Protein AF-A0A8B9UCA7-F1 (afdb_monomer_lite)

InterPro domains:
  IPR007964 MICOS complex subunit MIC19/MIC25 [PF05300] (29-129)
  IPR052632 MICOS complex subunit Mic19 [PTHR21588] (1-131)

Organism: NCBI:txid75864

Sequence (154 aa):
MGGGGSTRRVTFEADENENITVVKGVRLSDSVIDRMKEPSSPSGRQHRSSSAVNDEELKKRIAEELALERARRDSEAQKRRLKQEQAYVRDEFGKILDRERISSNEHLTRAILRERAATEEERQKAQRFTEHKEFWYWRDPLWQGLMQSRIPVF

Radius of gyration: 53.04 Å; chains: 1; bounding box: 88×48×138 Å

Structure (mmCIF, N/CA/C/O backbone):
data_AF-A0A8B9UCA7-F1
#
_entry.id   AF-A0A8B9UCA7-F1
#
loop_
_atom_site.group_PDB
_atom_site.id
_atom_site.type_symbol
_atom_site.label_atom_id
_atom_site.label_alt_id
_atom_site.label_comp_id
_atom_site.label_asym_id
_atom_site.label_entity_id
_atom_site.label_seq_id
_atom_site.pdbx_PDB_ins_code
_atom_site.Cartn_x
_atom_site.Cartn_y
_atom_site.Cartn_z
_atom_site.occupancy
_atom_site.B_iso_or_equiv
_atom_site.auth_seq_id
_atom_site.auth_comp_id
_atom_site.auth_asym_id
_atom_site.auth_atom_id
_atom_site.pdbx_PDB_model_num
ATOM 1 N N . MET A 1 1 ? 17.441 42.783 -61.878 1.00 57.28 1 MET A N 1
ATOM 2 C CA . MET A 1 1 ? 16.457 41.859 -62.487 1.00 57.28 1 MET A CA 1
ATOM 3 C C . MET A 1 1 ? 17.188 41.039 -63.537 1.00 57.28 1 MET A C 1
ATOM 5 O O . MET A 1 1 ? 17.908 41.637 -64.320 1.00 57.28 1 MET A O 1
ATOM 9 N N . GLY A 1 2 ? 17.078 39.708 -63.511 1.00 49.00 2 GLY A N 1
ATOM 10 C CA . GLY A 1 2 ? 17.753 38.839 -64.487 1.00 49.00 2 GLY A CA 1
ATOM 11 C C . GLY A 1 2 ? 17.873 37.381 -64.041 1.00 49.00 2 GLY A C 1
ATOM 12 O O . GLY A 1 2 ? 18.950 36.805 -64.114 1.00 49.00 2 GLY A O 1
ATOM 13 N N . GLY A 1 3 ? 16.796 36.798 -63.506 1.00 49.34 3 GLY A N 1
ATOM 14 C CA . GLY A 1 3 ? 16.747 35.378 -63.152 1.00 49.34 3 GLY A CA 1
ATOM 15 C C . GLY A 1 3 ? 16.464 34.527 -64.386 1.00 49.34 3 GLY A C 1
ATOM 16 O O . GLY A 1 3 ? 15.307 34.267 -64.699 1.00 49.34 3 GLY A O 1
ATOM 17 N N . GLY A 1 4 ? 17.511 34.111 -65.096 1.00 48.88 4 GLY A N 1
ATOM 18 C CA . GLY A 1 4 ? 17.415 33.108 -66.156 1.00 48.88 4 GLY A CA 1
ATOM 19 C C . GLY A 1 4 ? 17.345 31.706 -65.554 1.00 48.88 4 GLY A C 1
ATOM 20 O O . GLY A 1 4 ? 18.376 31.077 -65.328 1.00 48.88 4 GLY A O 1
ATOM 21 N N . GLY A 1 5 ? 16.140 31.219 -65.258 1.00 58.06 5 GLY A N 1
ATOM 22 C CA . GLY A 1 5 ? 15.926 29.836 -64.835 1.00 58.06 5 GLY A CA 1
ATOM 23 C C . GLY A 1 5 ? 16.173 28.877 -65.999 1.00 58.06 5 GLY A C 1
ATOM 24 O O . GLY A 1 5 ? 15.311 28.708 -66.856 1.00 58.06 5 GLY A O 1
ATOM 25 N N . SER A 1 6 ? 17.350 28.250 -66.051 1.00 56.78 6 SER A N 1
ATOM 26 C CA . SER A 1 6 ? 17.604 27.132 -66.964 1.00 56.78 6 SER A CA 1
ATOM 27 C C . SER A 1 6 ? 16.846 25.906 -66.454 1.00 56.78 6 SER A C 1
ATOM 29 O O . SER A 1 6 ? 17.341 25.168 -65.604 1.00 56.78 6 SER A O 1
ATOM 31 N N . THR A 1 7 ? 15.628 25.687 -66.950 1.00 57.19 7 THR A N 1
ATOM 32 C CA . THR A 1 7 ? 14.870 24.457 -66.689 1.00 57.19 7 THR A CA 1
ATOM 33 C C . THR A 1 7 ? 15.477 23.315 -67.503 1.00 57.19 7 THR A C 1
ATOM 35 O O . THR A 1 7 ? 14.957 22.914 -68.542 1.00 57.19 7 THR A O 1
ATOM 38 N N . ARG A 1 8 ? 16.629 22.800 -67.059 1.00 72.06 8 ARG A N 1
ATOM 39 C CA . ARG A 1 8 ? 17.170 21.535 -67.567 1.00 72.06 8 ARG A CA 1
ATOM 40 C C . ARG A 1 8 ? 16.358 20.399 -66.958 1.00 72.06 8 ARG A C 1
ATOM 42 O O . ARG A 1 8 ? 16.244 20.298 -65.740 1.00 72.06 8 ARG A O 1
ATOM 49 N N . ARG A 1 9 ? 15.770 19.561 -67.812 1.00 77.06 9 ARG A N 1
ATOM 50 C CA . ARG A 1 9 ? 15.071 18.345 -67.384 1.00 77.06 9 ARG A CA 1
ATOM 51 C C . ARG A 1 9 ? 16.129 17.305 -67.021 1.00 77.06 9 ARG A C 1
ATOM 53 O O . ARG A 1 9 ? 16.974 16.994 -67.853 1.00 77.06 9 ARG A O 1
ATOM 60 N N . VAL A 1 10 ? 16.092 16.809 -65.789 1.00 75.44 10 VAL A N 1
ATOM 61 C CA . VAL A 1 10 ? 16.973 15.746 -65.289 1.00 75.44 10 VAL A CA 1
ATOM 62 C C . VAL A 1 10 ? 16.074 14.617 -64.800 1.00 75.44 10 VAL A C 1
ATOM 64 O O . VAL A 1 10 ? 15.055 14.878 -64.161 1.00 75.44 10 VAL A O 1
ATOM 67 N N . THR A 1 11 ? 16.403 13.380 -65.154 1.00 79.38 11 THR A N 1
ATOM 68 C CA . THR A 1 11 ? 15.716 12.183 -64.662 1.00 79.38 11 THR A CA 1
ATOM 69 C C . THR A 1 11 ? 16.341 11.766 -63.336 1.00 79.38 11 THR A C 1
ATOM 71 O O . THR A 1 11 ? 17.562 11.650 -63.251 1.00 79.38 11 THR A O 1
ATOM 74 N N . PHE A 1 12 ? 15.518 11.571 -62.307 1.00 82.44 12 PHE A N 1
ATOM 75 C CA . PHE A 1 12 ? 15.948 11.050 -61.010 1.00 82.44 12 PHE A CA 1
ATOM 76 C C . PHE A 1 12 ? 15.688 9.544 -60.972 1.00 82.44 12 PHE A C 1
ATOM 78 O O . PHE A 1 12 ? 14.617 9.106 -61.389 1.00 82.44 12 PHE A O 1
ATOM 85 N N . GLU A 1 13 ? 16.646 8.773 -60.469 1.00 81.56 13 GLU A N 1
ATOM 86 C CA . GLU A 1 13 ? 16.409 7.385 -60.074 1.00 81.56 13 GLU A CA 1
ATOM 87 C C . GLU A 1 13 ? 15.975 7.375 -58.609 1.00 81.56 13 GLU A C 1
ATOM 89 O O . GLU A 1 13 ? 16.574 8.054 -57.772 1.00 81.56 13 GLU A O 1
ATOM 94 N N . ALA A 1 14 ? 14.887 6.664 -58.329 1.00 85.69 14 ALA A N 1
ATOM 95 C CA . ALA A 1 14 ? 14.399 6.464 -56.975 1.00 85.69 14 ALA A CA 1
ATOM 96 C C . ALA A 1 14 ? 15.087 5.241 -56.357 1.00 85.69 14 ALA A C 1
ATOM 98 O O . ALA A 1 14 ? 15.475 4.317 -57.076 1.00 85.69 14 ALA A O 1
ATOM 99 N N . ASP A 1 15 ? 15.255 5.246 -55.038 1.00 85.38 15 ASP A N 1
ATOM 100 C CA . ASP A 1 15 ? 15.794 4.090 -54.321 1.00 85.38 15 ASP A CA 1
ATOM 101 C C . ASP A 1 15 ? 14.779 2.929 -54.229 1.00 85.38 15 ASP A C 1
ATOM 103 O O . ASP A 1 15 ? 13.657 3.006 -54.730 1.00 85.38 15 ASP A O 1
ATOM 107 N N . GLU A 1 16 ? 15.169 1.828 -53.580 1.00 86.19 16 GLU A N 1
ATOM 108 C CA . GLU A 1 16 ? 14.331 0.631 -53.374 1.00 86.19 16 GLU A CA 1
ATOM 109 C C . GLU A 1 16 ? 13.033 0.914 -52.591 1.00 86.19 16 GLU A C 1
ATOM 111 O O . GLU A 1 16 ? 12.126 0.083 -52.552 1.00 86.19 16 GLU A O 1
ATOM 116 N N . ASN A 1 17 ? 12.934 2.086 -51.961 1.00 81.50 17 ASN A N 1
ATOM 117 C CA . ASN A 1 17 ? 11.766 2.557 -51.232 1.00 81.50 17 ASN A CA 1
ATOM 118 C C . ASN A 1 17 ? 11.041 3.695 -51.972 1.00 81.50 17 ASN A C 1
ATOM 120 O O . ASN A 1 17 ? 10.252 4.410 -51.356 1.00 81.50 17 ASN A O 1
ATOM 124 N N . GLU A 1 18 ? 11.311 3.855 -53.272 1.00 81.62 18 GLU A N 1
ATOM 125 C CA . GLU A 1 18 ? 10.760 4.883 -54.161 1.00 81.62 18 GLU A CA 1
ATOM 126 C C . GLU A 1 18 ? 11.021 6.331 -53.693 1.00 81.62 18 GLU A C 1
ATOM 128 O O . GLU A 1 18 ? 10.357 7.272 -54.138 1.00 81.62 18 GLU A O 1
ATOM 133 N N . ASN A 1 19 ? 12.018 6.555 -52.828 1.00 82.75 19 ASN A N 1
ATOM 134 C CA . ASN A 1 19 ? 12.349 7.892 -52.347 1.00 82.75 19 ASN A CA 1
ATOM 135 C C . ASN A 1 19 ? 13.358 8.581 -53.268 1.00 82.75 19 ASN A C 1
ATOM 137 O O . ASN A 1 19 ? 14.325 7.986 -53.746 1.00 82.75 19 ASN A O 1
ATOM 141 N N . ILE A 1 20 ? 13.163 9.887 -53.465 1.00 83.25 20 ILE A N 1
ATOM 142 C CA . ILE A 1 20 ? 14.104 10.758 -54.174 1.00 83.25 20 ILE A CA 1
ATOM 143 C C . ILE A 1 20 ? 14.602 11.812 -53.189 1.00 83.25 20 ILE A C 1
ATOM 145 O O . ILE A 1 20 ? 13.830 12.636 -52.694 1.00 83.25 20 ILE A O 1
ATOM 149 N N . THR A 1 21 ? 15.908 11.823 -52.921 1.00 79.31 21 THR A N 1
ATOM 150 C CA . THR A 1 21 ? 16.529 12.824 -52.049 1.00 79.31 21 THR A CA 1
ATOM 151 C C . THR A 1 21 ? 17.213 13.903 -52.885 1.00 79.31 21 THR A C 1
ATOM 153 O O . THR A 1 21 ? 18.152 13.651 -53.636 1.00 79.31 21 THR A O 1
ATOM 156 N N . VAL A 1 22 ? 16.733 15.145 -52.770 1.00 77.50 22 VAL A N 1
ATOM 157 C CA . VAL A 1 22 ? 17.333 16.307 -53.441 1.00 77.50 22 VAL A CA 1
ATOM 158 C C . VAL A 1 22 ? 17.934 17.223 -52.387 1.00 77.50 22 VAL A C 1
ATOM 160 O O . VAL A 1 22 ? 17.216 17.856 -51.611 1.00 77.50 22 VAL A O 1
ATOM 163 N N . VAL A 1 23 ? 19.264 17.319 -52.356 1.00 78.62 23 VAL A N 1
ATOM 164 C CA . VAL A 1 23 ? 19.956 18.183 -51.394 1.00 78.62 23 VAL A CA 1
ATOM 165 C C . VAL A 1 23 ? 19.995 19.617 -51.928 1.00 78.62 23 VAL A C 1
ATOM 167 O O . VAL A 1 23 ? 20.708 19.938 -52.881 1.00 78.62 23 VAL A O 1
ATOM 170 N N . LYS A 1 24 ? 19.208 20.506 -51.315 1.00 72.69 24 LYS A N 1
ATOM 171 C CA . LYS A 1 24 ? 19.112 21.916 -51.714 1.00 72.69 24 LYS A CA 1
ATOM 172 C C . LYS A 1 24 ? 20.408 22.661 -51.369 1.00 72.69 24 LYS A C 1
ATOM 174 O O . LYS A 1 24 ? 20.668 22.938 -50.205 1.00 72.69 24 LYS A O 1
ATOM 179 N N . GLY A 1 25 ? 21.184 23.041 -52.386 1.00 70.00 25 GLY A N 1
ATOM 180 C CA . GLY A 1 25 ? 22.288 24.002 -52.242 1.00 70.00 25 GLY A CA 1
ATOM 181 C C . GLY A 1 25 ? 23.700 23.423 -52.111 1.00 70.00 25 GLY A C 1
ATOM 182 O O . GLY A 1 25 ? 24.600 24.141 -51.681 1.00 70.00 25 GLY A O 1
ATOM 183 N N . VAL A 1 26 ? 23.935 22.169 -52.501 1.00 75.56 26 VAL A N 1
ATOM 184 C CA . VAL A 1 26 ? 25.295 21.603 -52.521 1.00 75.56 26 VAL A CA 1
ATOM 185 C C . VAL A 1 26 ? 26.069 22.145 -53.724 1.00 75.56 26 VAL A C 1
ATOM 187 O O . VAL A 1 26 ? 25.720 21.864 -54.870 1.00 75.56 26 VAL A O 1
ATOM 190 N N . ARG A 1 27 ? 27.134 22.915 -53.474 1.00 80.19 27 ARG A N 1
ATOM 191 C CA . ARG A 1 27 ? 28.143 23.235 -54.495 1.00 80.19 27 ARG A CA 1
ATOM 192 C C . ARG A 1 27 ? 29.206 22.148 -54.480 1.00 80.19 27 ARG A C 1
ATOM 194 O O . ARG A 1 27 ? 29.844 21.920 -53.457 1.00 80.19 27 ARG A O 1
ATOM 201 N N . LEU A 1 28 ? 29.397 21.498 -55.620 1.00 81.06 28 LEU A N 1
ATOM 202 C CA . LEU A 1 28 ? 30.551 20.635 -55.835 1.00 81.06 28 LEU A CA 1
ATOM 203 C C . LEU A 1 28 ? 31.805 21.508 -55.973 1.00 81.06 28 LEU A C 1
ATOM 205 O O . LEU A 1 28 ? 31.726 22.628 -56.481 1.00 81.06 28 LEU A O 1
ATOM 209 N N . SER A 1 29 ? 32.949 21.010 -55.504 1.00 83.19 29 SER A N 1
ATOM 210 C CA . SER A 1 29 ? 34.237 21.657 -55.758 1.00 83.19 29 SER A CA 1
ATOM 211 C C . SER A 1 29 ? 34.608 21.534 -57.236 1.00 83.19 29 SER A C 1
ATOM 213 O O . SER A 1 29 ? 34.240 20.548 -57.880 1.00 83.19 29 SER A O 1
ATOM 215 N N . ASP A 1 30 ? 35.393 22.478 -57.760 1.00 80.88 30 ASP A N 1
ATOM 216 C CA . ASP A 1 30 ? 35.849 22.459 -59.162 1.00 80.88 30 ASP A CA 1
ATOM 217 C C . ASP A 1 30 ? 36.545 21.129 -59.514 1.00 80.88 30 ASP A C 1
ATOM 219 O O . ASP A 1 30 ? 36.290 20.538 -60.557 1.00 80.88 30 ASP A O 1
ATOM 223 N N . SER A 1 31 ? 37.275 20.542 -58.557 1.00 79.94 31 SER A N 1
ATOM 224 C CA . SER A 1 31 ? 37.899 19.216 -58.689 1.00 79.94 31 SER A CA 1
ATOM 225 C C . SER A 1 31 ? 36.922 18.041 -58.847 1.00 79.94 31 SER A C 1
ATOM 227 O O . SER A 1 31 ? 37.282 16.998 -59.391 1.00 79.94 31 SER A O 1
ATOM 229 N N . VAL A 1 32 ? 35.701 18.135 -58.314 1.00 83.75 32 VAL A N 1
ATOM 230 C CA . VAL A 1 32 ? 34.648 17.126 -58.518 1.00 83.75 32 VAL A CA 1
ATOM 231 C C . VAL A 1 32 ? 33.961 17.370 -59.860 1.00 83.75 32 VAL A C 1
ATOM 233 O O . VAL A 1 32 ? 33.676 16.413 -60.572 1.00 83.75 32 VAL A O 1
ATOM 236 N N . ILE A 1 33 ? 33.759 18.637 -60.228 1.00 83.56 33 ILE A N 1
ATOM 237 C CA . ILE A 1 33 ? 33.145 19.033 -61.499 1.00 83.56 33 ILE A CA 1
ATOM 238 C C . ILE A 1 33 ? 34.010 18.589 -62.682 1.00 83.56 33 ILE A C 1
ATOM 240 O O . ILE A 1 33 ? 33.484 17.961 -63.598 1.00 83.56 33 ILE A O 1
ATOM 244 N N . ASP A 1 34 ? 35.322 18.825 -62.643 1.00 84.56 34 ASP A N 1
ATOM 245 C CA . ASP A 1 34 ? 36.242 18.421 -63.713 1.00 84.56 34 ASP A CA 1
ATOM 246 C C . ASP A 1 34 ? 36.262 16.896 -63.900 1.00 84.56 34 ASP A C 1
ATOM 248 O O . ASP A 1 34 ? 36.176 16.406 -65.025 1.00 84.56 34 ASP A O 1
ATOM 252 N N . ARG A 1 35 ? 36.242 16.132 -62.796 1.00 83.06 35 ARG A N 1
ATOM 253 C CA . ARG A 1 35 ? 36.133 14.659 -62.821 1.00 83.06 35 ARG A CA 1
ATOM 254 C C . ARG A 1 35 ? 34.804 14.151 -63.379 1.00 83.06 35 ARG A C 1
ATOM 256 O O . ARG A 1 35 ? 34.766 13.087 -63.983 1.00 83.06 35 ARG A O 1
ATOM 263 N N . MET A 1 36 ? 33.709 14.874 -63.154 1.00 78.00 36 MET A N 1
ATOM 264 C CA . MET A 1 36 ? 32.408 14.535 -63.742 1.00 78.00 36 MET A CA 1
ATOM 265 C C . MET A 1 36 ? 32.315 14.948 -65.215 1.00 78.00 36 MET A C 1
ATOM 267 O O . MET A 1 36 ? 31.528 14.374 -65.965 1.00 78.00 36 MET A O 1
ATOM 271 N N . LYS A 1 37 ? 33.092 15.955 -65.625 1.00 80.12 37 LYS A N 1
ATOM 272 C CA . LYS A 1 37 ? 33.095 16.514 -66.978 1.00 80.12 37 LYS A CA 1
ATOM 273 C C . LYS A 1 37 ? 34.000 15.736 -67.936 1.00 80.12 37 LYS A C 1
ATOM 275 O O . LYS A 1 37 ? 33.698 15.683 -69.126 1.00 80.12 37 LYS A O 1
ATOM 280 N N . GLU A 1 38 ? 35.056 15.105 -67.433 1.00 70.50 38 GLU A N 1
ATOM 281 C CA . GLU A 1 38 ? 35.939 14.226 -68.199 1.00 70.50 38 GLU A CA 1
ATOM 282 C C . GLU A 1 38 ? 36.066 12.876 -67.479 1.00 70.50 38 GLU A C 1
ATOM 284 O O . GLU A 1 38 ? 36.662 12.835 -66.399 1.00 70.50 38 GLU A O 1
ATOM 289 N N . PRO A 1 39 ? 35.552 11.758 -68.037 1.00 58.50 39 PRO A N 1
ATOM 290 C CA . PRO A 1 39 ? 35.748 10.433 -67.456 1.00 58.50 39 PRO A CA 1
ATOM 291 C C . PRO A 1 39 ? 37.210 10.011 -67.655 1.00 58.50 39 PRO A C 1
ATOM 293 O O . PRO A 1 39 ? 37.552 9.242 -68.551 1.00 58.50 39 PRO A O 1
ATOM 296 N N . SER A 1 40 ? 38.100 10.564 -66.837 1.00 53.97 40 SER A N 1
ATOM 297 C CA . SER A 1 40 ? 39.511 10.210 -66.813 1.00 53.97 40 SER A CA 1
ATOM 298 C C . SER A 1 40 ? 39.716 9.041 -65.846 1.00 53.97 40 SER A C 1
ATOM 300 O O . SER A 1 40 ? 39.351 9.078 -64.673 1.00 53.97 40 SER A O 1
ATOM 302 N N . SER A 1 41 ? 40.245 7.960 -66.418 1.00 52.44 41 SER A N 1
ATOM 303 C CA . SER A 1 41 ? 40.519 6.643 -65.834 1.00 52.44 41 SER A CA 1
ATOM 304 C C . SER A 1 41 ? 41.095 6.659 -64.404 1.00 52.44 41 SER A C 1
ATOM 306 O O . SER A 1 41 ? 41.830 7.579 -64.040 1.00 52.44 41 SER A O 1
ATOM 308 N N . PRO A 1 42 ? 40.827 5.615 -63.590 1.00 52.00 42 PRO A N 1
ATOM 309 C CA . PRO A 1 42 ? 41.135 5.606 -62.165 1.00 52.00 42 PRO A CA 1
ATOM 310 C C . PRO A 1 42 ? 42.645 5.487 -61.941 1.00 52.00 42 PRO A C 1
ATOM 312 O O . PRO A 1 42 ? 43.211 4.394 -61.961 1.00 52.00 42 PRO A O 1
ATOM 315 N N . SER A 1 43 ? 43.310 6.615 -61.706 1.00 46.66 43 SER A N 1
ATOM 316 C CA . SER A 1 43 ? 44.687 6.617 -61.223 1.00 46.66 43 SER A CA 1
ATOM 317 C C . SER A 1 43 ? 44.708 6.446 -59.705 1.00 46.66 43 SER A C 1
ATOM 319 O O . SER A 1 43 ? 44.038 7.172 -58.973 1.00 46.66 43 SER A O 1
ATOM 321 N N . GLY A 1 44 ? 45.521 5.499 -59.237 1.00 43.09 44 GLY A N 1
ATOM 322 C CA . GLY A 1 44 ? 46.115 5.585 -57.904 1.00 43.09 44 GLY A CA 1
ATOM 323 C C . GLY A 1 44 ? 45.365 4.884 -56.779 1.00 43.09 44 GLY A C 1
ATOM 324 O O . GLY A 1 44 ? 44.952 5.494 -55.799 1.00 43.09 44 GLY A O 1
ATOM 325 N N . ARG A 1 45 ? 45.283 3.556 -56.861 1.00 51.56 45 ARG A N 1
ATOM 326 C CA . ARG A 1 45 ? 45.027 2.672 -55.719 1.00 51.56 45 ARG A CA 1
ATOM 327 C C . ARG A 1 45 ? 46.194 2.767 -54.723 1.00 51.56 45 ARG A C 1
ATOM 329 O O . ARG A 1 45 ? 47.113 1.962 -54.801 1.00 51.56 45 ARG A O 1
ATOM 336 N N . GLN A 1 46 ? 46.162 3.707 -53.780 1.00 51.44 46 GLN A N 1
ATOM 337 C CA . GLN A 1 46 ? 47.084 3.731 -52.633 1.00 5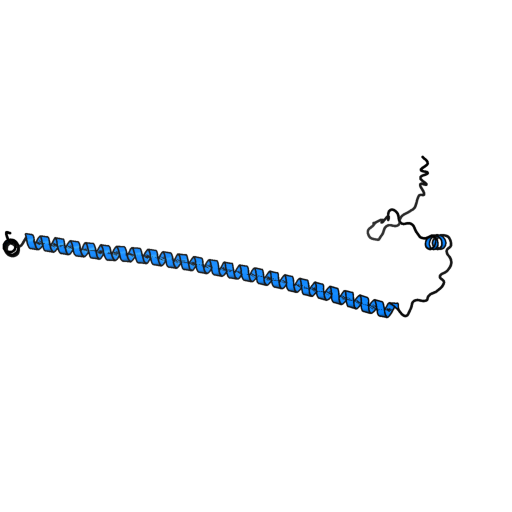1.44 46 GLN A CA 1
ATOM 338 C C . GLN A 1 46 ? 46.377 4.182 -51.348 1.00 51.44 46 GLN A C 1
ATOM 340 O O . GLN A 1 46 ? 46.571 5.283 -50.855 1.00 51.44 46 GLN A O 1
ATOM 345 N N . HIS A 1 47 ? 45.556 3.297 -50.782 1.00 45.31 47 HIS A N 1
ATOM 346 C CA . HIS A 1 47 ? 45.243 3.323 -49.350 1.00 45.31 47 HIS A CA 1
ATOM 347 C C . HIS A 1 47 ? 44.817 1.915 -48.914 1.00 45.31 47 HIS A C 1
ATOM 349 O O . HIS A 1 47 ? 43.640 1.593 -48.790 1.00 45.31 47 HIS A O 1
ATOM 355 N N . ARG A 1 48 ? 45.786 1.006 -48.798 1.00 50.75 48 ARG A N 1
ATOM 356 C CA . ARG A 1 48 ? 45.568 -0.357 -48.291 1.00 50.75 48 ARG A CA 1
ATOM 357 C C . ARG A 1 48 ? 46.669 -0.708 -47.300 1.00 50.75 48 ARG A C 1
ATOM 359 O O . ARG A 1 48 ? 47.520 -1.532 -47.600 1.00 50.75 48 ARG A O 1
ATOM 366 N N . SER A 1 49 ? 46.667 -0.044 -46.147 1.00 52.62 49 SER A N 1
ATOM 367 C CA . SER A 1 49 ? 47.389 -0.526 -44.954 1.00 52.62 49 SER A CA 1
ATOM 368 C C . SER A 1 49 ? 47.058 0.241 -43.668 1.00 52.62 49 SER A C 1
ATOM 370 O O . SER A 1 49 ? 47.213 -0.327 -42.596 1.00 52.62 49 SER A O 1
ATOM 372 N N . SER A 1 50 ? 46.539 1.473 -43.734 1.00 51.56 50 SER A N 1
ATOM 373 C CA . SER A 1 50 ? 46.173 2.270 -42.545 1.00 51.56 50 SER A CA 1
ATOM 374 C C . SER A 1 50 ? 44.680 2.252 -42.180 1.00 51.56 50 SER A C 1
ATOM 376 O O . SER A 1 50 ? 44.326 2.636 -41.071 1.00 51.56 50 SER A O 1
ATOM 378 N N . SER A 1 51 ? 43.792 1.784 -43.067 1.00 56.34 51 SER A N 1
ATOM 379 C CA . SER A 1 51 ? 42.346 1.714 -42.792 1.00 56.34 51 SER A CA 1
ATOM 380 C C . SER A 1 51 ? 41.951 0.503 -41.946 1.00 56.34 51 SER A C 1
ATOM 382 O O . SER A 1 51 ? 41.086 0.625 -41.096 1.00 56.34 51 SER A O 1
ATOM 384 N N . ALA A 1 52 ? 42.620 -0.643 -42.109 1.00 54.47 52 ALA A N 1
ATOM 385 C CA . ALA A 1 52 ? 42.232 -1.880 -41.426 1.00 54.47 52 ALA A CA 1
ATOM 386 C C . ALA A 1 52 ? 42.415 -1.813 -39.898 1.00 54.47 52 ALA A C 1
ATOM 388 O O . ALA A 1 52 ? 41.597 -2.347 -39.157 1.00 54.47 52 ALA A O 1
ATOM 389 N N . VAL A 1 53 ? 43.461 -1.125 -39.421 1.00 56.94 53 VAL A N 1
ATOM 390 C CA . VAL A 1 53 ? 43.684 -0.907 -37.979 1.00 56.94 53 VAL A CA 1
ATOM 391 C C . VAL A 1 53 ? 42.627 0.048 -37.406 1.00 56.94 53 VAL A C 1
ATOM 393 O O . VAL A 1 53 ? 42.148 -0.151 -36.295 1.00 56.94 53 VAL A O 1
ATOM 396 N N . ASN A 1 54 ? 42.208 1.037 -38.201 1.00 68.94 54 ASN A N 1
ATOM 397 C CA . ASN A 1 54 ? 41.182 2.010 -37.836 1.00 68.94 54 ASN A CA 1
ATOM 398 C C . ASN A 1 54 ? 39.767 1.397 -37.847 1.00 68.94 54 ASN A C 1
ATOM 400 O O . ASN A 1 54 ? 38.960 1.705 -36.979 1.00 68.94 54 ASN A O 1
ATOM 404 N N . ASP A 1 55 ? 39.480 0.487 -38.783 1.00 77.00 55 ASP A N 1
ATOM 405 C CA . ASP A 1 55 ? 38.188 -0.198 -38.905 1.00 77.00 55 ASP A CA 1
ATOM 406 C C . ASP A 1 55 ? 37.927 -1.151 -37.727 1.00 77.00 55 ASP A C 1
ATOM 408 O O . ASP A 1 55 ? 36.805 -1.224 -37.227 1.00 77.00 55 ASP A O 1
ATOM 412 N N . GLU A 1 56 ? 38.950 -1.864 -37.247 1.00 83.12 56 GLU A N 1
ATOM 413 C CA . GLU A 1 56 ? 38.825 -2.737 -36.072 1.00 83.12 56 GLU A CA 1
ATOM 414 C C . GLU A 1 56 ? 38.658 -1.939 -34.771 1.00 83.12 56 GLU A C 1
ATOM 416 O O . GLU A 1 56 ? 37.848 -2.311 -33.918 1.00 83.12 56 GLU A O 1
ATOM 421 N N . GLU A 1 57 ? 39.343 -0.800 -34.626 1.00 85.75 57 GLU A N 1
ATOM 422 C CA . GLU A 1 57 ? 39.120 0.101 -33.491 1.00 85.75 57 GLU A CA 1
ATOM 423 C C . GLU A 1 57 ? 37.713 0.724 -33.534 1.00 85.75 57 GLU A C 1
ATOM 425 O O . GLU A 1 57 ? 37.040 0.794 -32.503 1.00 85.75 57 GLU A O 1
ATOM 430 N N . LEU A 1 58 ? 37.215 1.091 -34.723 1.00 89.44 58 LEU A N 1
ATOM 431 C CA . LEU A 1 58 ? 35.852 1.596 -34.910 1.00 89.44 58 LEU A CA 1
ATOM 432 C C . LEU A 1 58 ? 34.801 0.543 -34.537 1.00 89.44 58 LEU A C 1
ATOM 434 O O . LEU A 1 58 ? 33.873 0.834 -33.785 1.00 89.44 58 LEU A O 1
ATOM 438 N N . LYS A 1 59 ? 34.961 -0.700 -35.013 1.00 90.62 59 LYS A N 1
ATOM 439 C CA . LYS A 1 59 ? 34.075 -1.821 -34.659 1.00 90.62 59 LYS A CA 1
ATOM 440 C C . LYS A 1 59 ? 34.091 -2.098 -33.164 1.00 90.62 59 LYS A C 1
ATOM 442 O O . LYS A 1 59 ? 33.037 -2.355 -32.588 1.00 90.62 59 LYS A O 1
ATOM 447 N N . LYS A 1 60 ? 35.264 -2.025 -32.529 1.00 91.81 60 LYS A N 1
ATOM 448 C CA . LYS A 1 60 ? 35.396 -2.208 -31.083 1.00 91.81 60 LYS A CA 1
ATOM 449 C C . LYS A 1 60 ? 34.665 -1.109 -30.311 1.00 91.81 60 LYS A C 1
ATOM 451 O O . LYS A 1 60 ? 33.926 -1.443 -29.393 1.00 91.81 60 LYS A O 1
ATOM 456 N N . ARG A 1 61 ? 34.786 0.161 -30.719 1.00 90.75 61 ARG A N 1
ATOM 457 C CA . ARG A 1 61 ? 34.031 1.280 -30.121 1.00 90.75 61 ARG A CA 1
ATOM 458 C C . ARG A 1 61 ? 32.525 1.122 -30.301 1.00 90.75 61 ARG A C 1
ATOM 460 O O . ARG A 1 61 ? 31.788 1.309 -29.345 1.00 90.75 61 ARG A O 1
ATOM 467 N N . ILE A 1 62 ? 32.073 0.705 -31.485 1.00 92.88 62 ILE A N 1
ATOM 468 C CA . ILE A 1 62 ? 30.652 0.426 -31.740 1.00 92.88 62 ILE A CA 1
ATOM 469 C C . ILE A 1 62 ? 30.162 -0.723 -30.848 1.00 92.88 62 ILE A C 1
ATOM 471 O O . ILE A 1 62 ? 29.095 -0.627 -30.249 1.00 92.88 62 ILE A O 1
ATOM 475 N N . ALA A 1 63 ? 30.932 -1.807 -30.731 1.00 93.50 63 ALA A N 1
ATOM 476 C CA . ALA A 1 63 ? 30.582 -2.939 -29.876 1.00 93.50 63 ALA A CA 1
ATOM 477 C C . ALA A 1 63 ? 30.550 -2.557 -28.387 1.00 93.50 63 ALA A C 1
ATOM 479 O O . ALA A 1 63 ? 29.661 -3.001 -27.661 1.00 93.50 63 ALA A O 1
ATOM 480 N N . GLU A 1 64 ? 31.490 -1.724 -27.942 1.00 93.12 64 GLU A N 1
ATOM 481 C CA . GLU A 1 64 ? 31.568 -1.202 -26.578 1.00 93.12 64 GLU A CA 1
ATOM 482 C C . GLU A 1 64 ? 30.404 -0.254 -26.264 1.00 93.12 64 GLU A C 1
ATOM 484 O O . GLU A 1 64 ? 29.725 -0.437 -25.256 1.00 93.12 64 GLU A O 1
ATOM 489 N N . GLU A 1 65 ? 30.097 0.690 -27.154 1.00 92.75 65 GLU A N 1
ATOM 490 C CA . GLU A 1 65 ? 28.958 1.604 -27.019 1.00 92.75 65 GLU A CA 1
ATOM 491 C C . GLU A 1 65 ? 27.628 0.838 -26.987 1.00 92.75 65 GLU A C 1
ATOM 493 O O . GLU A 1 65 ? 26.762 1.100 -26.151 1.00 92.75 65 GLU A O 1
ATOM 498 N N . LEU A 1 66 ? 27.494 -0.200 -27.815 1.00 95.62 66 LEU A N 1
ATOM 499 C CA . LEU A 1 66 ? 26.316 -1.062 -27.833 1.00 95.62 66 LEU A CA 1
ATOM 500 C C . LEU A 1 66 ? 26.210 -1.945 -26.575 1.00 95.62 66 LEU A C 1
ATOM 502 O O . LEU A 1 66 ? 25.103 -2.248 -26.122 1.00 95.62 66 LEU A O 1
ATOM 506 N N . ALA A 1 67 ? 27.339 -2.350 -25.986 1.00 94.50 67 ALA A N 1
ATOM 507 C CA . ALA A 1 67 ? 27.373 -3.065 -24.711 1.00 94.50 67 ALA A CA 1
ATOM 508 C C . ALA A 1 67 ? 26.999 -2.152 -23.532 1.00 94.50 67 ALA A C 1
ATOM 510 O O . ALA A 1 67 ? 26.205 -2.555 -22.681 1.00 94.50 67 ALA A O 1
ATOM 511 N N . LEU A 1 68 ? 27.505 -0.916 -23.513 1.00 95.31 68 LEU A N 1
ATOM 512 C CA . LEU A 1 68 ? 27.138 0.115 -22.539 1.00 95.31 68 LEU A CA 1
ATOM 513 C C . LEU A 1 68 ? 25.645 0.446 -22.604 1.00 95.31 68 LEU A C 1
ATOM 515 O O . LEU A 1 68 ? 24.983 0.494 -21.567 1.00 95.31 68 LEU A O 1
ATOM 519 N N . GLU A 1 69 ? 25.090 0.599 -23.805 1.00 94.38 69 GLU A N 1
ATOM 520 C CA . GLU A 1 69 ? 23.666 0.889 -23.979 1.00 94.38 69 GLU A CA 1
ATOM 521 C C . GLU A 1 69 ? 22.782 -0.282 -23.508 1.00 94.38 69 GLU A C 1
ATOM 523 O O . GLU A 1 69 ? 21.748 -0.073 -22.868 1.00 94.38 69 GLU A O 1
ATOM 528 N N . ARG A 1 70 ? 23.211 -1.534 -23.732 1.00 94.56 70 ARG A N 1
ATOM 529 C CA . ARG A 1 70 ? 22.542 -2.725 -23.173 1.00 94.56 70 ARG A CA 1
ATOM 530 C C . ARG A 1 70 ? 22.608 -2.754 -21.648 1.00 94.56 70 ARG A C 1
ATOM 532 O O . ARG A 1 70 ? 21.569 -2.884 -21.007 1.00 94.56 70 ARG A O 1
ATOM 539 N N . ALA A 1 71 ? 23.792 -2.550 -21.071 1.00 95.88 71 ALA A N 1
ATOM 540 C CA . ALA A 1 71 ? 23.976 -2.514 -19.622 1.00 95.88 71 ALA A CA 1
ATOM 541 C C . ALA A 1 71 ? 23.116 -1.420 -18.968 1.00 95.88 71 ALA A C 1
ATOM 543 O O . ALA A 1 71 ? 22.495 -1.642 -17.925 1.00 95.88 71 ALA A O 1
ATOM 544 N N . ARG A 1 72 ? 23.008 -0.250 -19.612 1.00 96.00 72 ARG A N 1
ATOM 545 C CA . ARG A 1 72 ? 22.125 0.827 -19.166 1.00 96.00 72 ARG A CA 1
ATOM 546 C C . ARG A 1 72 ? 20.663 0.390 -19.183 1.00 96.00 72 ARG A C 1
ATOM 548 O O . ARG A 1 72 ? 19.990 0.548 -18.163 1.00 96.00 72 ARG A O 1
ATOM 555 N N . ARG A 1 73 ? 20.172 -0.192 -20.283 1.00 95.94 73 ARG A N 1
ATOM 556 C CA . ARG A 1 73 ? 18.782 -0.674 -20.362 1.00 95.94 73 ARG A CA 1
ATOM 557 C C . ARG A 1 73 ? 18.467 -1.738 -19.318 1.00 95.94 73 ARG A C 1
ATOM 559 O O . ARG A 1 73 ? 17.407 -1.662 -18.698 1.00 95.94 73 ARG A O 1
ATOM 566 N N . ASP A 1 74 ? 19.381 -2.669 -19.079 1.00 96.19 74 ASP A N 1
ATOM 567 C CA . ASP A 1 74 ? 19.205 -3.709 -18.064 1.00 96.19 74 ASP A CA 1
ATOM 568 C C . ASP A 1 74 ? 19.169 -3.106 -16.654 1.00 96.19 74 ASP A C 1
ATOM 570 O O . ASP A 1 74 ? 18.286 -3.437 -15.859 1.00 96.19 74 ASP A O 1
ATOM 574 N N . SER A 1 75 ? 20.043 -2.135 -16.365 1.00 96.31 75 SER A N 1
ATOM 575 C CA . SER A 1 75 ? 20.039 -1.416 -15.085 1.00 96.31 75 SER A CA 1
ATOM 576 C C . SER A 1 75 ? 18.742 -0.626 -14.859 1.00 96.31 75 SER A C 1
ATOM 578 O O . SER A 1 75 ? 18.170 -0.646 -13.765 1.00 96.31 75 SER A O 1
ATOM 580 N N . GLU A 1 76 ? 18.221 0.030 -15.901 1.00 96.62 76 GLU A N 1
ATOM 581 C CA . GLU A 1 76 ? 16.962 0.768 -15.842 1.00 96.62 76 GLU A CA 1
ATOM 582 C C . GLU A 1 76 ? 15.773 -0.186 -15.665 1.00 96.62 76 GLU A C 1
ATOM 584 O O . GLU A 1 76 ? 14.876 0.092 -14.864 1.00 96.62 76 GLU A O 1
ATOM 589 N N . ALA A 1 77 ? 15.773 -1.332 -16.352 1.00 97.19 77 ALA A N 1
ATOM 590 C CA . ALA A 1 77 ? 14.758 -2.368 -16.195 1.00 97.19 77 ALA A CA 1
ATOM 591 C C . ALA A 1 77 ? 14.769 -2.956 -14.778 1.00 97.19 77 ALA A C 1
ATOM 593 O O . ALA A 1 77 ? 13.712 -3.083 -14.155 1.00 97.19 77 ALA A O 1
ATOM 594 N N . GLN A 1 78 ? 15.949 -3.247 -14.230 1.00 97.00 78 GLN A N 1
ATOM 595 C CA . GLN A 1 78 ? 16.103 -3.727 -12.860 1.00 97.00 78 GLN A CA 1
ATOM 596 C C . GLN A 1 78 ? 15.616 -2.686 -11.849 1.00 97.00 78 GLN A C 1
ATOM 598 O O . GLN A 1 78 ? 14.846 -3.014 -10.948 1.00 97.00 78 GLN A O 1
ATOM 603 N N . LYS A 1 79 ? 15.972 -1.410 -12.032 1.00 97.38 79 LYS A N 1
ATOM 604 C CA . LYS A 1 79 ? 15.491 -0.315 -11.179 1.00 97.38 79 LYS A CA 1
ATOM 605 C C . LYS A 1 79 ? 13.969 -0.172 -11.230 1.00 97.38 79 LYS A C 1
ATOM 607 O O . LYS A 1 79 ? 13.344 0.054 -10.195 1.00 97.38 79 LYS A O 1
ATOM 612 N N . ARG A 1 80 ? 13.358 -0.315 -12.412 1.00 97.62 80 ARG A N 1
ATOM 613 C CA . ARG A 1 80 ? 11.892 -0.302 -12.567 1.00 97.62 80 ARG A CA 1
ATOM 614 C C . ARG A 1 80 ? 11.243 -1.468 -11.827 1.00 97.62 80 ARG A C 1
ATOM 616 O O . ARG A 1 80 ? 10.296 -1.231 -11.085 1.00 97.62 80 ARG A O 1
ATOM 623 N N . ARG A 1 81 ? 11.782 -2.684 -11.974 1.00 97.50 81 ARG A N 1
ATOM 624 C CA . ARG A 1 81 ? 11.302 -3.879 -11.260 1.00 97.50 81 ARG A CA 1
ATOM 625 C C . ARG A 1 81 ? 11.384 -3.701 -9.747 1.00 97.50 81 ARG A C 1
ATOM 627 O O . ARG A 1 81 ? 10.372 -3.847 -9.077 1.00 97.50 81 ARG A O 1
ATOM 634 N N . LEU A 1 82 ? 12.537 -3.280 -9.228 1.00 97.69 82 LEU A N 1
ATOM 635 C CA . LEU A 1 82 ? 12.720 -3.032 -7.794 1.00 97.69 82 LEU A CA 1
ATOM 636 C C . LEU A 1 82 ? 11.765 -1.959 -7.265 1.00 97.69 82 LEU A C 1
ATOM 638 O O . LEU A 1 82 ? 11.213 -2.102 -6.180 1.00 97.69 82 LEU A O 1
ATOM 642 N N . LYS A 1 83 ? 11.530 -0.883 -8.026 1.00 97.69 83 LYS A N 1
ATOM 643 C CA . LYS A 1 83 ? 10.576 0.161 -7.629 1.00 97.69 83 LYS A CA 1
ATOM 644 C C . LYS A 1 83 ? 9.138 -0.359 -7.605 1.00 97.69 83 LYS A C 1
ATOM 646 O O . LYS A 1 83 ? 8.382 0.001 -6.706 1.00 97.69 83 LYS A O 1
ATOM 651 N N . GLN A 1 84 ? 8.763 -1.187 -8.578 1.00 97.62 84 GLN A N 1
ATOM 652 C CA . GLN A 1 84 ? 7.453 -1.830 -8.620 1.00 97.62 84 GLN A CA 1
ATOM 653 C C . GLN A 1 84 ? 7.270 -2.783 -7.438 1.00 97.62 84 GLN A C 1
ATOM 655 O O . GLN A 1 84 ? 6.245 -2.724 -6.770 1.00 97.62 84 GLN A O 1
ATOM 660 N N . GLU A 1 85 ? 8.274 -3.605 -7.143 1.00 97.62 85 GLU A N 1
ATOM 661 C CA . GLU A 1 85 ? 8.259 -4.520 -6.005 1.00 97.62 85 GLU A CA 1
ATOM 662 C C . GLU A 1 85 ? 8.209 -3.761 -4.677 1.00 97.62 85 GLU A C 1
ATOM 664 O O . GLU A 1 85 ? 7.391 -4.071 -3.821 1.00 97.62 85 GLU A O 1
ATOM 669 N N . GLN A 1 86 ? 8.990 -2.690 -4.524 1.00 97.81 86 GLN A N 1
ATOM 670 C CA . GLN A 1 86 ? 8.932 -1.838 -3.338 1.00 97.81 86 GLN A CA 1
ATOM 671 C C . GLN A 1 86 ? 7.547 -1.198 -3.158 1.00 97.81 86 GLN A C 1
ATOM 673 O O . GLN A 1 86 ? 7.057 -1.100 -2.032 1.00 97.81 86 GLN A O 1
ATOM 678 N N . ALA A 1 87 ? 6.921 -0.740 -4.246 1.00 97.31 87 ALA A N 1
ATOM 679 C CA . ALA A 1 87 ? 5.569 -0.192 -4.206 1.00 97.31 87 ALA A CA 1
ATOM 680 C C . ALA A 1 87 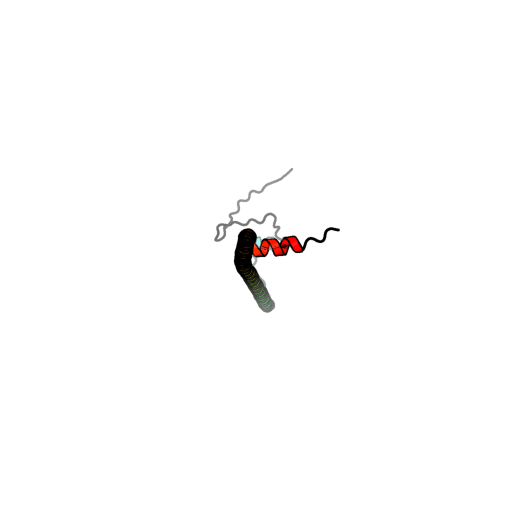? 4.540 -1.270 -3.840 1.00 97.31 87 ALA A C 1
ATOM 682 O O . ALA A 1 87 ? 3.684 -1.020 -2.997 1.00 97.31 87 ALA A O 1
ATOM 683 N N . TYR A 1 88 ? 4.672 -2.466 -4.413 1.00 97.94 88 TYR A N 1
ATOM 684 C CA . TYR A 1 88 ? 3.829 -3.617 -4.108 1.00 97.94 88 TYR A CA 1
ATOM 685 C C . TYR A 1 88 ? 3.942 -4.024 -2.637 1.00 97.94 88 TYR A C 1
ATOM 687 O O . TYR A 1 88 ? 2.942 -4.102 -1.937 1.00 97.94 88 TYR A O 1
ATOM 695 N N . VAL A 1 89 ? 5.165 -4.193 -2.133 1.00 98.00 89 VAL A N 1
ATOM 696 C CA . VAL A 1 89 ? 5.425 -4.532 -0.731 1.00 98.00 89 VAL A CA 1
ATOM 697 C C . VAL A 1 89 ? 4.842 -3.466 0.197 1.00 98.00 89 VAL A C 1
ATOM 699 O O . VAL A 1 89 ? 4.183 -3.802 1.175 1.00 98.00 89 VAL A O 1
ATOM 702 N N . ARG A 1 90 ? 5.021 -2.177 -0.120 1.00 97.19 90 ARG A N 1
ATOM 703 C CA . ARG A 1 90 ? 4.440 -1.076 0.664 1.00 97.19 90 ARG A CA 1
ATOM 704 C C . ARG A 1 90 ? 2.910 -1.130 0.703 1.00 97.19 90 ARG A C 1
ATOM 706 O O . ARG A 1 90 ? 2.341 -0.903 1.766 1.00 97.19 90 ARG A O 1
ATOM 713 N N . ASP A 1 91 ? 2.268 -1.409 -0.427 1.00 97.75 91 ASP A N 1
ATOM 714 C CA . ASP A 1 91 ? 0.812 -1.551 -0.523 1.00 97.75 91 ASP A CA 1
ATOM 715 C C . ASP A 1 91 ? 0.307 -2.759 0.283 1.00 97.75 91 ASP A C 1
ATOM 717 O O . ASP A 1 91 ? -0.623 -2.631 1.078 1.00 97.75 91 ASP A O 1
ATOM 721 N N . GLU A 1 92 ? 0.975 -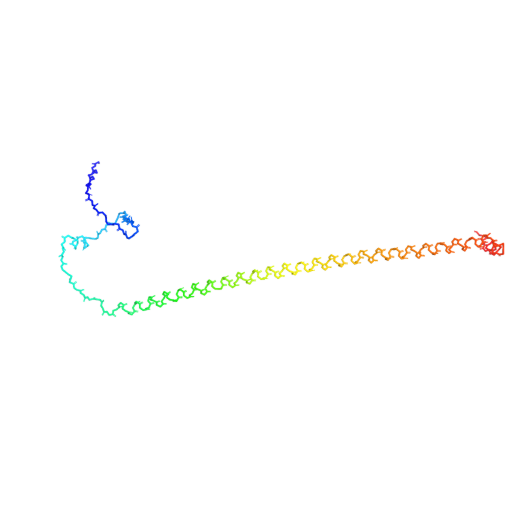3.910 0.173 1.00 97.94 92 GLU A N 1
ATOM 722 C CA . GLU A 1 92 ? 0.642 -5.110 0.949 1.00 97.94 92 GLU A CA 1
ATOM 723 C C . GLU A 1 92 ? 0.799 -4.885 2.459 1.00 97.94 92 GLU A C 1
ATOM 725 O O . GLU A 1 92 ? -0.095 -5.239 3.233 1.00 97.94 92 GLU A O 1
ATOM 730 N N . PHE A 1 93 ? 1.878 -4.223 2.891 1.00 97.88 93 PHE A N 1
ATOM 731 C CA . PHE A 1 93 ? 2.031 -3.814 4.289 1.00 97.88 93 PHE A CA 1
ATOM 732 C C . PHE A 1 93 ? 0.914 -2.865 4.733 1.00 97.88 93 PHE A C 1
ATOM 734 O O . PHE A 1 93 ? 0.382 -3.034 5.829 1.00 97.88 93 PHE A O 1
ATOM 741 N N . GLY A 1 94 ? 0.521 -1.909 3.887 1.00 97.81 94 GLY A N 1
ATOM 742 C CA . GLY A 1 94 ? -0.607 -1.016 4.158 1.00 97.81 94 GLY A CA 1
ATOM 743 C C . GLY A 1 94 ? -1.904 -1.788 4.406 1.00 97.81 94 GLY A C 1
ATOM 744 O O . GLY A 1 94 ? -2.547 -1.601 5.436 1.00 97.81 94 GLY A O 1
ATOM 745 N N . LYS A 1 95 ? -2.238 -2.740 3.527 1.00 98.06 95 LYS A N 1
ATOM 746 C CA . LYS A 1 95 ? -3.435 -3.587 3.669 1.00 98.06 95 LYS A CA 1
ATOM 747 C C . LYS A 1 95 ? -3.431 -4.399 4.961 1.00 98.06 95 LYS A C 1
ATOM 749 O O . LYS A 1 95 ? -4.481 -4.555 5.583 1.00 98.06 95 LYS A O 1
ATOM 754 N N . ILE A 1 96 ? -2.282 -4.954 5.351 1.00 97.81 96 ILE A N 1
ATOM 755 C CA . ILE A 1 96 ? -2.156 -5.729 6.592 1.00 97.81 96 ILE A CA 1
ATOM 756 C C . ILE A 1 96 ? -2.370 -4.820 7.805 1.00 97.81 96 ILE A C 1
ATOM 758 O O . ILE A 1 96 ? -3.178 -5.158 8.669 1.00 97.81 96 ILE A O 1
ATOM 762 N N . LEU A 1 97 ? -1.711 -3.658 7.837 1.00 97.38 97 LEU A N 1
ATOM 763 C CA . LEU A 1 97 ? -1.849 -2.691 8.928 1.00 97.38 97 LEU A CA 1
ATOM 764 C C . LEU A 1 97 ? -3.287 -2.188 9.069 1.00 97.38 97 LEU A C 1
ATOM 766 O O . LEU A 1 97 ? -3.800 -2.108 10.183 1.00 97.38 97 LEU A O 1
ATOM 770 N N . ASP A 1 98 ? -3.969 -1.899 7.961 1.00 97.31 98 ASP A N 1
ATOM 771 C CA . ASP A 1 98 ? -5.366 -1.466 7.998 1.00 97.31 98 ASP A CA 1
ATOM 772 C C . ASP A 1 98 ? -6.286 -2.562 8.542 1.00 97.31 98 ASP A C 1
ATOM 774 O O . ASP A 1 98 ? -7.132 -2.294 9.399 1.00 97.31 98 ASP A O 1
ATOM 778 N N . ARG A 1 99 ? -6.098 -3.815 8.106 1.00 97.06 99 ARG A N 1
ATOM 779 C CA . ARG A 1 99 ? -6.860 -4.963 8.623 1.00 97.06 99 ARG A CA 1
ATOM 780 C C . ARG A 1 99 ? -6.627 -5.180 10.112 1.00 97.06 99 ARG A C 1
ATOM 782 O O . ARG A 1 99 ? -7.588 -5.402 10.848 1.00 97.06 99 ARG A O 1
ATOM 789 N N . GLU A 1 100 ? -5.378 -5.109 10.559 1.00 96.19 100 GLU A N 1
ATOM 790 C CA . GLU A 1 100 ? -5.030 -5.241 11.972 1.00 96.19 100 GLU A CA 1
ATOM 791 C C . GLU A 1 100 ? -5.647 -4.109 12.794 1.00 96.19 100 GLU A C 1
ATOM 793 O O . GLU A 1 100 ? -6.281 -4.366 13.817 1.00 96.19 100 GLU A O 1
ATOM 798 N N . ARG A 1 101 ? -5.550 -2.864 12.314 1.00 97.56 101 ARG A N 1
ATOM 799 C CA . ARG A 1 101 ? -6.143 -1.700 12.976 1.00 97.56 101 ARG A CA 1
ATOM 800 C C . ARG A 1 101 ? -7.655 -1.843 13.117 1.00 97.56 101 ARG A C 1
ATOM 802 O O . ARG A 1 101 ? -8.183 -1.561 14.189 1.00 97.56 101 ARG A O 1
ATOM 809 N N . ILE A 1 102 ? -8.348 -2.271 12.060 1.00 97.19 102 ILE A N 1
ATOM 810 C CA . ILE A 1 102 ? -9.802 -2.484 12.078 1.00 97.19 102 ILE A CA 1
ATOM 811 C C . ILE A 1 102 ? -10.159 -3.600 13.063 1.00 97.19 102 ILE A C 1
ATOM 813 O O . ILE A 1 102 ? -10.956 -3.370 13.967 1.00 97.19 102 ILE A O 1
ATOM 817 N N . SER A 1 103 ? -9.516 -4.766 12.958 1.00 95.88 103 SER A N 1
ATOM 818 C CA . SER A 1 103 ? -9.763 -5.911 13.846 1.00 95.88 103 SER A CA 1
ATOM 819 C C . SER A 1 103 ? -9.513 -5.567 15.319 1.00 95.88 103 SER A C 1
ATOM 821 O O . SER A 1 103 ? -10.336 -5.864 16.188 1.00 95.88 103 SER A O 1
ATOM 823 N N . SER A 1 104 ? -8.406 -4.877 15.602 1.00 96.19 104 SER A N 1
ATOM 824 C CA . SER A 1 104 ? -8.052 -4.416 16.944 1.00 96.19 104 SER A CA 1
ATOM 825 C C . SER A 1 104 ? -9.072 -3.409 17.479 1.00 96.19 104 SER A C 1
ATOM 827 O O . SER A 1 104 ? -9.548 -3.548 18.605 1.00 96.19 104 SER A O 1
ATOM 829 N N . ASN A 1 105 ? -9.494 -2.444 16.659 1.00 97.25 105 ASN A N 1
ATOM 830 C CA . ASN A 1 105 ? -10.505 -1.461 17.045 1.00 97.25 105 ASN A CA 1
ATOM 831 C C . ASN A 1 105 ? -11.875 -2.114 17.306 1.00 97.25 105 ASN A C 1
ATOM 833 O O . ASN A 1 105 ? -12.523 -1.826 18.313 1.00 97.25 105 ASN A O 1
ATOM 837 N N . GLU A 1 106 ? -12.296 -3.055 16.462 1.00 96.94 106 GLU A N 1
ATOM 838 C CA . GLU A 1 106 ? -13.511 -3.844 16.679 1.00 96.94 106 GLU A CA 1
ATOM 839 C C . GLU A 1 106 ? -13.426 -4.682 17.957 1.00 96.94 106 GLU A C 1
ATOM 841 O O . GLU A 1 106 ? -14.412 -4.831 18.684 1.00 96.94 106 GLU A O 1
ATOM 846 N N . HIS A 1 107 ? -12.260 -5.266 18.243 1.00 97.69 107 HIS A N 1
ATOM 847 C CA . HIS A 1 107 ? -12.039 -6.013 19.475 1.00 97.69 107 HIS A CA 1
ATOM 848 C C . HIS A 1 107 ? -12.133 -5.101 20.700 1.00 97.69 107 HIS A C 1
ATOM 850 O O . HIS A 1 107 ? -12.883 -5.406 21.626 1.00 97.69 107 HIS A O 1
ATOM 856 N N . LEU A 1 108 ? -11.452 -3.955 20.671 1.00 97.44 108 LEU A N 1
ATOM 857 C CA . LEU A 1 108 ? -11.501 -2.940 21.719 1.00 97.44 108 LEU A CA 1
ATOM 858 C C . LEU A 1 108 ? -12.932 -2.446 21.955 1.00 97.44 108 LEU A C 1
ATOM 860 O O . LEU A 1 108 ? -13.409 -2.443 23.086 1.00 97.44 108 LEU A O 1
ATOM 864 N N . THR A 1 109 ? -13.648 -2.096 20.888 1.00 98.00 109 THR A N 1
ATOM 865 C CA . THR A 1 109 ? -15.046 -1.655 20.956 1.00 98.00 109 THR A CA 1
ATOM 866 C C . THR A 1 109 ? -15.924 -2.722 21.610 1.00 98.00 109 THR A C 1
ATOM 868 O O . THR A 1 109 ? -16.714 -2.418 22.504 1.00 98.00 109 THR A O 1
ATOM 871 N N . ARG A 1 110 ? -15.753 -3.996 21.233 1.00 97.62 110 ARG A N 1
ATOM 872 C CA . ARG A 1 110 ? -16.480 -5.110 21.862 1.00 97.62 110 ARG A CA 1
ATOM 873 C C . ARG A 1 110 ? -16.109 -5.298 23.332 1.00 97.62 110 ARG A C 1
ATOM 875 O O . ARG A 1 110 ? -17.002 -5.568 24.132 1.00 97.62 110 ARG A O 1
ATOM 882 N N . ALA A 1 111 ? -14.836 -5.167 23.695 1.00 97.44 111 ALA A N 1
ATOM 883 C CA . ALA A 1 111 ? -14.379 -5.290 25.077 1.00 97.44 111 ALA A CA 1
ATOM 884 C C . ALA A 1 111 ? -14.980 -4.191 25.965 1.00 97.44 111 ALA A C 1
ATOM 886 O O . ALA A 1 111 ? -15.561 -4.506 26.999 1.00 97.44 111 ALA A O 1
ATOM 887 N N . ILE A 1 112 ? -14.953 -2.937 25.504 1.00 97.88 112 ILE A N 1
ATOM 888 C CA . ILE A 1 112 ? -15.549 -1.794 26.212 1.00 97.88 112 ILE A CA 1
ATOM 889 C C . ILE A 1 112 ? -17.049 -2.010 26.432 1.00 97.88 112 ILE A C 1
ATOM 891 O O . ILE A 1 112 ? -17.562 -1.771 27.522 1.00 97.88 112 ILE A O 1
ATOM 895 N N . LEU A 1 113 ? -17.778 -2.463 25.407 1.00 97.94 113 LEU A N 1
ATOM 896 C CA . LEU A 1 113 ? -19.215 -2.717 25.538 1.00 97.94 113 LEU A CA 1
ATOM 897 C C . LEU A 1 113 ? -19.511 -3.837 26.541 1.00 97.94 113 LEU A C 1
ATOM 899 O O . LEU A 1 113 ? -20.434 -3.705 27.342 1.00 97.94 113 LEU A O 1
ATOM 903 N N . ARG A 1 114 ? -18.720 -4.916 26.526 1.00 97.50 114 ARG A N 1
ATOM 904 C CA . ARG A 1 114 ? -18.849 -6.017 27.493 1.00 97.50 114 ARG A CA 1
ATOM 905 C C . ARG A 1 114 ? -18.558 -5.560 28.918 1.00 97.50 114 ARG A C 1
ATOM 907 O O . ARG A 1 114 ? -19.316 -5.900 29.816 1.00 97.50 114 ARG A O 1
ATOM 914 N N . GLU A 1 115 ? -17.507 -4.773 29.118 1.00 96.94 115 GLU A N 1
ATOM 915 C CA . GLU A 1 115 ? -17.155 -4.221 30.428 1.00 96.94 115 GLU A CA 1
ATOM 916 C C . GLU A 1 115 ? -18.257 -3.298 30.958 1.00 96.94 115 GLU A C 1
ATOM 918 O O . GLU A 1 115 ? -18.680 -3.425 32.106 1.00 96.94 115 GLU A O 1
ATOM 923 N N . ARG A 1 116 ? -18.796 -2.417 30.109 1.00 97.25 116 ARG A N 1
ATOM 924 C CA . ARG A 1 116 ? -19.928 -1.555 30.479 1.00 97.25 116 ARG A CA 1
ATOM 925 C C . ARG A 1 116 ? -21.166 -2.362 30.859 1.00 97.25 116 ARG A C 1
ATOM 927 O O . ARG A 1 116 ? -21.824 -2.032 31.836 1.00 97.25 116 ARG A O 1
ATOM 934 N N . ALA A 1 117 ? -21.476 -3.420 30.112 1.00 97.00 117 ALA A N 1
ATOM 935 C CA . ALA A 1 117 ? -22.604 -4.288 30.434 1.00 97.00 117 ALA A CA 1
ATOM 936 C C . ALA A 1 117 ? -22.399 -5.015 31.774 1.00 97.00 117 ALA A C 1
ATOM 938 O O . ALA A 1 117 ? -23.305 -5.024 32.602 1.00 97.00 117 ALA A O 1
ATOM 939 N N . ALA A 1 118 ? -21.203 -5.562 32.013 1.00 96.62 118 ALA A N 1
ATOM 940 C CA . ALA A 1 118 ? -20.879 -6.265 33.253 1.00 96.62 118 ALA A CA 1
ATOM 941 C C . ALA A 1 118 ? -20.913 -5.334 34.477 1.00 96.62 118 ALA A C 1
ATOM 943 O O . ALA A 1 118 ? -21.519 -5.661 35.494 1.00 96.62 118 ALA A O 1
ATOM 944 N N . THR A 1 119 ? -20.313 -4.148 34.365 1.00 95.44 119 THR A N 1
ATOM 945 C CA . THR A 1 119 ? -20.300 -3.148 35.445 1.00 95.44 119 THR A CA 1
ATOM 946 C C . THR A 1 119 ? -21.702 -2.630 35.764 1.00 95.44 119 THR A C 1
ATOM 948 O O . THR A 1 119 ? -22.048 -2.468 36.935 1.00 95.44 119 THR A O 1
ATOM 951 N N . GLU A 1 120 ? -22.545 -2.422 34.751 1.00 95.94 120 GLU A N 1
ATOM 952 C CA . GLU A 1 120 ? -23.940 -2.027 34.955 1.00 95.94 120 GLU A CA 1
ATOM 953 C C . GLU A 1 120 ? -24.777 -3.153 35.585 1.00 95.94 120 GLU A C 1
ATOM 955 O O . GLU A 1 120 ? -25.589 -2.888 36.473 1.00 95.94 120 GLU A O 1
ATOM 960 N N . GLU A 1 121 ? -24.557 -4.413 35.199 1.00 95.50 121 GLU A N 1
ATOM 961 C CA . GLU A 1 121 ? -25.229 -5.563 35.813 1.00 95.50 121 GLU A CA 1
ATOM 962 C C . GLU A 1 121 ? -24.881 -5.695 37.304 1.00 95.50 121 GLU A C 1
ATOM 964 O O . GLU A 1 121 ? -25.776 -5.857 38.144 1.00 95.50 121 GLU A O 1
ATOM 969 N N . GLU A 1 122 ? -23.598 -5.571 37.662 1.00 94.06 122 GLU A N 1
ATOM 970 C CA . GLU A 1 122 ? -23.161 -5.572 39.061 1.00 94.06 122 GLU A CA 1
ATOM 971 C C . GLU A 1 122 ? -23.765 -4.404 39.845 1.00 94.06 122 GLU A C 1
ATOM 973 O O . GLU A 1 122 ? -24.254 -4.599 40.964 1.00 94.06 122 GLU A O 1
ATOM 978 N N . ARG A 1 123 ? -23.814 -3.208 39.245 1.00 95.50 123 ARG A N 1
ATOM 979 C CA . ARG A 1 123 ? -24.435 -2.024 39.851 1.00 95.50 123 ARG A CA 1
ATOM 980 C C . ARG A 1 123 ? -25.919 -2.253 40.135 1.00 95.5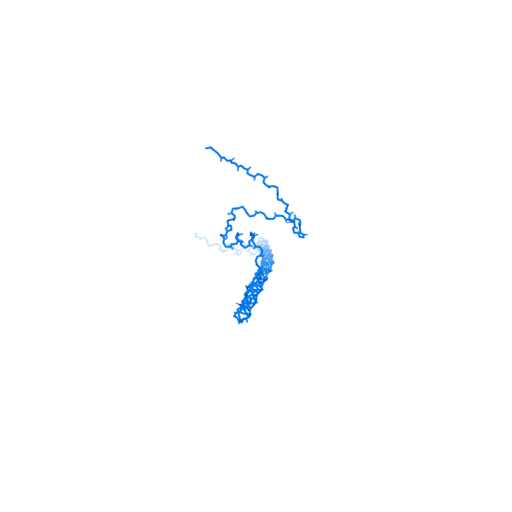0 123 ARG A C 1
ATOM 982 O O . ARG A 1 123 ? -26.370 -2.001 41.251 1.00 95.50 123 ARG A O 1
ATOM 989 N N . GLN A 1 124 ? -26.676 -2.783 39.174 1.00 95.56 124 GLN A N 1
ATOM 990 C CA . GLN A 1 124 ? -28.097 -3.103 39.358 1.00 95.56 124 GLN A CA 1
ATOM 991 C C . GLN A 1 124 ? -28.316 -4.204 40.397 1.00 95.56 124 GLN A C 1
ATOM 993 O O . GLN A 1 124 ? -29.295 -4.190 41.144 1.00 95.56 124 GLN A O 1
ATOM 998 N N . LYS A 1 125 ? -27.420 -5.190 40.461 1.00 95.38 125 LYS A N 1
ATOM 999 C CA . LYS A 1 125 ? -27.471 -6.238 41.484 1.00 95.38 125 LYS A CA 1
ATOM 1000 C C . LYS A 1 125 ? -27.226 -5.659 42.879 1.00 95.38 125 LYS A C 1
ATOM 1002 O O . LYS A 1 125 ? -27.971 -5.984 43.802 1.00 95.38 125 LYS A O 1
ATOM 1007 N N . ALA A 1 126 ? -26.238 -4.778 43.030 1.00 93.75 126 ALA A N 1
ATOM 1008 C CA . ALA A 1 126 ? -25.978 -4.071 44.280 1.00 93.75 126 ALA A CA 1
ATOM 1009 C C . ALA A 1 126 ? -27.180 -3.212 44.702 1.00 93.75 126 ALA A C 1
ATOM 1011 O O . ALA A 1 126 ? -27.589 -3.283 45.858 1.00 93.75 126 ALA A O 1
ATOM 1012 N N . GLN A 1 127 ? -27.800 -2.493 43.759 1.00 92.38 127 GLN A N 1
ATOM 1013 C CA . GLN A 1 127 ? -29.015 -1.710 44.009 1.00 92.38 127 GLN A CA 1
ATOM 1014 C C . GLN A 1 127 ? -30.175 -2.568 44.510 1.00 92.38 127 GLN A C 1
ATOM 1016 O O . GLN A 1 127 ? -30.780 -2.254 45.533 1.00 92.38 127 GLN A O 1
ATOM 1021 N N . ARG A 1 128 ? -30.430 -3.712 43.869 1.00 91.44 128 ARG A N 1
ATOM 1022 C CA . ARG A 1 128 ? -31.453 -4.657 44.337 1.00 91.44 128 ARG A CA 1
ATOM 1023 C C . ARG A 1 128 ? -31.160 -5.177 45.740 1.00 91.44 128 ARG A C 1
ATOM 1025 O O . ARG A 1 128 ? -32.077 -5.308 46.543 1.00 91.44 128 ARG A O 1
ATOM 1032 N N . PHE A 1 129 ? -29.897 -5.456 46.068 1.00 89.06 129 PHE A N 1
ATOM 1033 C CA . PHE A 1 129 ? -29.537 -5.846 47.432 1.00 89.06 129 PHE A CA 1
ATOM 1034 C C . PHE A 1 129 ? -29.739 -4.717 48.438 1.00 89.06 129 PHE A C 1
ATOM 1036 O O . PHE A 1 129 ? -30.163 -5.001 49.556 1.00 89.06 129 PHE A O 1
ATOM 1043 N N . THR A 1 130 ? -29.450 -3.466 48.073 1.00 88.94 130 THR A N 1
ATOM 1044 C CA . THR A 1 130 ? -29.736 -2.321 48.942 1.00 88.94 130 THR A CA 1
ATOM 1045 C C . THR A 1 130 ? -31.234 -2.139 49.132 1.00 88.94 130 THR A C 1
ATOM 1047 O O . THR A 1 130 ? -31.674 -2.123 50.268 1.00 88.94 130 THR A O 1
ATOM 1050 N N . GLU A 1 131 ? -32.036 -2.137 48.067 1.00 89.00 131 GLU A N 1
ATOM 1051 C CA . GLU A 1 131 ? -33.499 -2.035 48.151 1.00 89.00 131 GLU A CA 1
ATOM 1052 C C . GLU A 1 131 ? -34.101 -3.168 48.980 1.00 89.00 131 GLU A C 1
ATOM 1054 O O . GLU A 1 131 ? -34.960 -2.941 49.827 1.00 89.00 131 GLU A O 1
ATOM 1059 N N . HIS A 1 132 ? -33.617 -4.394 48.781 1.00 86.50 132 HIS A N 1
ATOM 1060 C CA . HIS A 1 132 ? -34.036 -5.539 49.572 1.00 86.50 132 HIS A CA 1
ATOM 1061 C C . HIS A 1 132 ? -33.663 -5.354 51.047 1.00 86.50 132 HIS A C 1
ATOM 1063 O O . HIS A 1 132 ? -34.509 -5.565 51.909 1.00 86.50 132 HIS A O 1
ATOM 1069 N N . LYS A 1 133 ? -32.433 -4.923 51.363 1.00 83.19 133 LYS A N 1
ATOM 1070 C CA . LYS A 1 133 ? -32.030 -4.612 52.745 1.00 83.19 133 LYS A CA 1
ATOM 1071 C C . LYS A 1 133 ? -32.906 -3.521 53.357 1.00 83.19 133 LYS A C 1
ATOM 1073 O O . LYS A 1 133 ? -33.415 -3.738 54.449 1.00 83.19 133 LYS A O 1
ATOM 1078 N N . GLU A 1 134 ? -33.132 -2.414 52.652 1.00 81.12 134 GLU A N 1
ATOM 1079 C CA . GLU A 1 134 ? -34.032 -1.341 53.089 1.00 81.12 134 GLU A CA 1
ATOM 1080 C C . GLU A 1 134 ? -35.440 -1.886 53.355 1.00 81.12 134 GLU A C 1
ATOM 1082 O O . G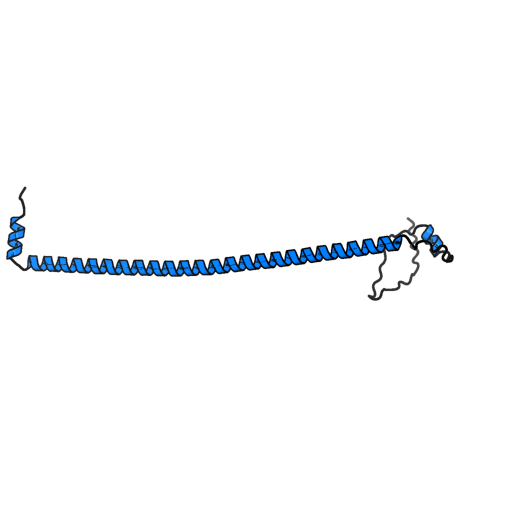LU A 1 134 ? -36.015 -1.636 54.410 1.00 81.12 134 GLU A O 1
ATOM 1087 N N . PHE A 1 135 ? -35.976 -2.718 52.462 1.00 85.31 135 PHE A N 1
ATOM 1088 C CA . PHE A 1 135 ? -37.272 -3.366 52.652 1.00 85.31 135 PHE A CA 1
ATOM 1089 C C . PHE A 1 135 ? -37.320 -4.245 53.913 1.00 85.31 135 PHE A C 1
ATOM 1091 O O . PHE A 1 135 ? -38.290 -4.178 54.669 1.00 85.31 135 PHE A O 1
ATOM 1098 N N . TRP A 1 136 ? -36.281 -5.045 54.181 1.00 80.56 136 TRP A N 1
ATOM 1099 C CA . TRP A 1 136 ? -36.194 -5.838 55.414 1.00 80.56 136 TRP A CA 1
ATOM 1100 C C . TRP A 1 136 ? -36.071 -4.958 56.662 1.00 80.56 136 TRP A C 1
ATOM 1102 O O . TRP A 1 136 ? -36.760 -5.221 57.645 1.00 80.56 136 TRP A O 1
ATOM 1112 N N . TYR A 1 137 ? -35.277 -3.885 56.612 1.00 77.94 137 TYR A N 1
ATOM 1113 C CA . TYR A 1 137 ? -35.164 -2.918 57.708 1.00 77.94 137 TYR A CA 1
ATOM 1114 C C . TYR A 1 137 ? -36.499 -2.228 58.020 1.00 77.94 137 TYR A C 1
ATOM 1116 O O . TYR A 1 137 ? -36.821 -2.022 59.189 1.00 77.94 137 TYR A O 1
ATOM 1124 N N . TRP A 1 138 ? -37.308 -1.924 57.003 1.00 79.44 138 TRP A N 1
ATOM 1125 C CA . TRP A 1 138 ? -38.641 -1.348 57.190 1.00 79.44 138 TRP A CA 1
ATOM 1126 C C . TRP A 1 138 ? -39.682 -2.354 57.694 1.00 79.44 138 TRP A C 1
ATOM 1128 O O . TRP A 1 138 ? -40.631 -1.946 58.361 1.00 79.44 138 TRP A O 1
ATOM 1138 N N . ARG A 1 139 ? -39.523 -3.653 57.415 1.00 76.12 139 ARG A N 1
ATOM 1139 C CA . ARG A 1 139 ? -40.511 -4.684 57.773 1.00 76.12 139 ARG A CA 1
ATOM 1140 C C . ARG A 1 139 ? -40.303 -5.304 59.161 1.00 76.12 139 ARG A C 1
ATOM 1142 O O . ARG A 1 139 ? -41.275 -5.809 59.715 1.00 76.12 139 ARG A O 1
ATOM 1149 N N . ASP A 1 140 ? -39.095 -5.240 59.730 1.00 75.25 140 ASP A N 1
ATOM 1150 C CA . ASP A 1 140 ? -38.793 -5.751 61.078 1.00 75.25 140 ASP A CA 1
ATOM 1151 C C . ASP A 1 140 ? -38.741 -4.631 62.147 1.00 75.25 140 ASP A C 1
ATOM 1153 O O . ASP A 1 140 ? -37.798 -3.832 62.171 1.00 75.25 140 ASP A O 1
ATOM 1157 N N . PRO A 1 141 ? -39.680 -4.598 63.116 1.00 72.56 141 PRO A N 1
ATOM 1158 C CA . PRO A 1 141 ? -39.715 -3.584 64.179 1.00 72.56 141 PRO A CA 1
ATOM 1159 C C . PRO A 1 141 ? -38.469 -3.576 65.079 1.00 72.56 141 PRO A C 1
ATOM 1161 O O . PRO A 1 141 ? -38.100 -2.539 65.630 1.00 72.56 141 PRO A O 1
ATOM 1164 N N . LEU A 1 142 ? -37.799 -4.727 65.212 1.00 70.12 142 LEU A N 1
ATOM 1165 C CA . LEU A 1 142 ? -36.586 -4.882 66.023 1.00 70.12 142 LEU A CA 1
ATOM 1166 C C . LEU A 1 142 ? -35.404 -4.072 65.471 1.00 70.12 142 LEU A C 1
ATOM 1168 O O . LEU A 1 142 ? -34.570 -3.600 66.242 1.00 70.12 142 LEU A O 1
ATOM 1172 N N . TRP A 1 143 ? -35.347 -3.867 64.154 1.00 67.94 143 TRP A N 1
ATOM 1173 C CA . TRP A 1 143 ? -34.295 -3.076 63.517 1.00 67.94 143 TRP A CA 1
ATOM 1174 C C . TRP A 1 143 ? -34.616 -1.576 63.471 1.00 67.94 143 TRP A C 1
ATOM 1176 O O . TRP A 1 143 ? -33.697 -0.761 63.575 1.00 67.94 143 TRP A O 1
ATOM 1186 N N . GLN A 1 144 ? -35.897 -1.192 63.418 1.00 63.12 144 GLN A N 1
ATOM 1187 C CA . GLN A 1 144 ? -36.312 0.216 63.513 1.00 63.12 144 GLN A CA 1
ATOM 1188 C C . GLN A 1 144 ? -35.947 0.845 64.868 1.00 63.12 144 GLN A C 1
ATOM 1190 O O . GLN A 1 144 ? -35.492 1.991 64.914 1.00 63.12 144 GLN A O 1
ATOM 1195 N N . GLY A 1 145 ? -36.088 0.091 65.967 1.00 64.12 145 GLY A N 1
ATOM 1196 C CA . GLY A 1 145 ? -35.714 0.557 67.307 1.00 64.12 145 GLY A CA 1
ATOM 1197 C C . GLY A 1 145 ? -34.217 0.862 67.446 1.00 64.12 145 GLY A C 1
ATOM 1198 O O . GLY A 1 145 ? -33.852 1.846 68.082 1.00 64.12 145 GLY A O 1
ATOM 1199 N N . LEU A 1 146 ? -33.356 0.075 66.786 1.00 65.69 146 LEU A N 1
ATOM 1200 C CA . LEU A 1 146 ? -31.896 0.216 66.851 1.00 65.69 146 LEU A CA 1
ATOM 1201 C C . LEU A 1 146 ? -31.376 1.447 66.077 1.00 65.69 146 LEU A C 1
ATOM 1203 O O . LEU A 1 146 ? -30.387 2.060 66.487 1.00 65.69 146 LEU A O 1
ATOM 1207 N N . MET A 1 147 ? -32.038 1.830 64.975 1.00 62.03 147 MET A N 1
ATOM 1208 C CA . MET A 1 147 ? -31.700 3.048 64.221 1.00 62.03 147 MET A CA 1
ATOM 1209 C C . MET A 1 147 ? -32.183 4.331 64.914 1.00 62.03 147 MET A C 1
ATOM 1211 O O . MET A 1 147 ? -31.443 5.315 64.922 1.00 62.03 147 MET A O 1
ATOM 1215 N N . GLN A 1 148 ? -33.364 4.332 65.547 1.00 59.16 148 GLN A N 1
ATOM 1216 C CA . GLN A 1 148 ? -33.861 5.511 66.279 1.00 59.16 148 GLN A CA 1
ATOM 1217 C C . GLN A 1 148 ? -33.024 5.833 67.528 1.00 59.16 148 GLN A C 1
ATOM 1219 O O . GLN A 1 148 ? -32.851 6.999 67.869 1.00 59.16 148 GLN A O 1
ATOM 1224 N N . SER A 1 149 ? -32.413 4.830 68.166 1.00 59.75 149 SER A N 1
ATOM 1225 C CA . SER A 1 149 ? -31.518 5.021 69.318 1.00 59.75 149 SER A CA 1
ATOM 1226 C C . SER A 1 149 ? -30.128 5.591 68.983 1.00 59.75 149 SER A C 1
ATOM 1228 O O . SER A 1 149 ? -29.309 5.759 69.885 1.00 59.75 149 SER A O 1
ATOM 1230 N N . ARG A 1 150 ? -29.828 5.879 67.706 1.00 57.50 150 ARG A N 1
ATOM 1231 C CA . ARG A 1 150 ? -28.493 6.310 67.249 1.00 57.50 150 ARG A CA 1
ATOM 1232 C C . ARG A 1 150 ? -28.463 7.710 66.619 1.00 57.50 150 ARG A C 1
ATOM 1234 O O . ARG A 1 150 ? -27.455 8.063 66.013 1.00 57.50 150 ARG A O 1
ATOM 1241 N N . ILE A 1 151 ? -29.523 8.506 66.786 1.00 49.09 151 ILE A N 1
ATOM 1242 C CA . ILE A 1 151 ? -29.534 9.941 66.461 1.00 49.09 151 ILE A CA 1
ATOM 1243 C C . ILE A 1 151 ? -28.966 10.704 67.673 1.00 49.09 151 ILE A C 1
ATOM 1245 O O . ILE A 1 151 ? -29.658 10.804 68.687 1.00 49.09 151 ILE A O 1
ATOM 1249 N N . PRO A 1 152 ? -27.732 11.242 67.633 1.00 51.66 152 PRO A N 1
ATOM 1250 C CA . PRO A 1 152 ? -27.329 12.237 68.611 1.00 51.66 152 PRO A CA 1
ATOM 1251 C C . PRO A 1 152 ? -28.099 13.525 68.309 1.00 51.66 152 PRO A C 1
ATOM 1253 O O . PRO A 1 152 ? -27.975 14.099 67.230 1.00 51.66 152 PRO A O 1
ATOM 1256 N N . VAL A 1 153 ? -28.922 13.960 69.260 1.00 53.47 153 VAL A N 1
ATOM 1257 C CA . VAL A 1 153 ? -29.446 15.326 69.285 1.00 53.47 153 VAL A CA 1
ATOM 1258 C C . VAL A 1 153 ? -28.278 16.223 69.696 1.00 53.47 153 VAL A C 1
ATOM 1260 O O . VAL A 1 153 ? -27.877 16.193 70.858 1.00 53.47 153 VAL A O 1
ATOM 1263 N N . PHE A 1 154 ? -27.705 16.956 68.744 1.00 45.84 154 PHE A N 1
ATOM 1264 C CA . PHE A 1 154 ? -26.846 18.118 68.977 1.00 45.84 154 PHE A CA 1
ATOM 1265 C C . PHE A 1 154 ? -27.102 19.157 67.891 1.00 45.84 154 PHE A C 1
AT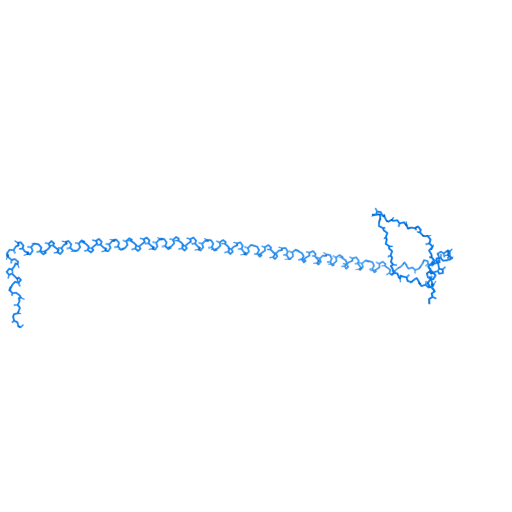OM 1267 O O . PHE A 1 154 ? -27.198 18.752 66.710 1.00 45.84 154 PHE A O 1
#

Foldseek 3Di:
DDDPPPPDDDDFDAPPVRDGDDDPPDDDDPVVVVCVVDVDDDPDPPDPDPVVVVVVVVVVVVVVVVVVVVVVVVVVVVVVVVVVVVVVVVVVVVVVVVVCVVVVVVVVVVVVVVVVVVVVVVVVVVVVVVVVVVVVCVVDPVNVVVVVVPDDDD

pLDDT: mean 81.83, std 16.65, range [43.09, 98.06]

Secondary structure (DSSP, 8-state):
----------PPPP-TT------TT-PPPHHHHHHHHS---------SSSHHHHHHHHHHHHHHHHHHHHHHHHHHHHHHHHHHHHHHHHHHHHHHHHHHHHHHHHHHHHHHHHHHHHHHHHHHHHHHHHHHHHHHHHH-HHHHHHHHTT----